Protein AF-A0A944SIB2-F1 (afdb_monomer)

Sequence (89 aa):
MLKVLEEANSQVEALHTYGTIMVICKDLRNSAEEYNGTHNIKQVIEEIEGHAAAMADLIPTWTLPMTQHLGLAHNALRKLSMPTCFNQP

Solvent-accessible surface area (backbone atoms only — not comparable to full-atom values): 4834 Å² total; per-residue (Å²): 110,70,67,61,52,52,54,51,49,54,50,51,54,28,45,52,52,29,53,52,51,54,52,54,47,50,55,49,49,60,61,36,68,78,43,94,58,34,66,53,45,53,53,35,43,52,51,31,50,53,28,34,35,33,60,44,65,74,38,80,86,56,82,65,57,62,71,55,34,52,52,51,26,51,54,30,55,52,44,71,77,36,55,67,30,66,68,40,132

Foldseek 3Di:
DVVVVVVVVQLVVLVVQLVVLVVVLVVQVVVQVVQPQQPLVPVLSVLLNVLSCVSNVNCVVPPDPNVVSVVSNVVSVVCVVDCVNSVHD

Structure (mmCIF, N/CA/C/O backbone):
data_AF-A0A944SIB2-F1
#
_entry.id   AF-A0A944SIB2-F1
#
loop_
_atom_site.group_PDB
_atom_site.id
_atom_site.type_symbol
_atom_site.label_atom_id
_atom_site.label_alt_id
_atom_site.label_comp_id
_atom_site.label_asym_id
_atom_site.label_entity_id
_atom_site.label_seq_id
_atom_site.pdbx_PDB_ins_code
_atom_site.Cartn_x
_atom_site.Cartn_y
_atom_site.Cartn_z
_atom_site.occupancy
_atom_site.B_iso_or_equiv
_atom_site.auth_seq_id
_atom_site.auth_comp_id
_atom_site.auth_asym_id
_atom_site.auth_atom_id
_atom_site.pdbx_PDB_model_num
ATOM 1 N N . MET A 1 1 ? 22.775 -8.725 -21.247 1.00 68.38 1 MET A N 1
ATOM 2 C CA . MET A 1 1 ? 22.304 -9.943 -20.555 1.00 68.38 1 MET A CA 1
ATOM 3 C C . MET A 1 1 ? 22.240 -9.733 -19.044 1.00 68.38 1 MET A C 1
ATOM 5 O O . MET A 1 1 ? 21.137 -9.771 -18.536 1.00 68.38 1 MET A O 1
ATOM 9 N N . LEU A 1 2 ? 23.345 -9.406 -18.354 1.00 73.50 2 LEU A N 1
ATOM 10 C CA . LEU A 1 2 ? 23.343 -9.098 -16.905 1.00 73.50 2 LEU A CA 1
ATOM 11 C C . LEU A 1 2 ? 22.363 -7.977 -16.501 1.00 73.50 2 LEU A C 1
ATOM 13 O O . LEU A 1 2 ? 21.492 -8.226 -15.684 1.00 73.50 2 LEU A O 1
ATOM 17 N N . LYS A 1 3 ? 22.402 -6.813 -17.166 1.00 71.06 3 LYS A N 1
ATOM 18 C CA . LYS A 1 3 ? 21.469 -5.697 -16.888 1.00 71.06 3 LYS A CA 1
ATOM 19 C C . LYS A 1 3 ? 19.983 -6.059 -17.018 1.00 71.06 3 LYS A C 1
ATOM 21 O O . LYS A 1 3 ? 19.178 -5.658 -16.197 1.00 71.06 3 LYS A O 1
ATOM 26 N N . VAL A 1 4 ? 19.636 -6.863 -18.026 1.00 70.44 4 VAL A N 1
ATOM 27 C CA . VAL A 1 4 ? 18.248 -7.306 -18.265 1.00 70.44 4 VAL A CA 1
ATOM 28 C C . VAL A 1 4 ? 17.774 -8.244 -17.151 1.00 70.44 4 VAL A C 1
ATOM 30 O O . VAL A 1 4 ? 16.613 -8.205 -16.763 1.00 70.44 4 VAL A O 1
ATOM 33 N N . LEU A 1 5 ? 18.673 -9.079 -16.621 1.00 67.56 5 LEU A N 1
ATOM 34 C CA . LEU A 1 5 ? 18.376 -9.957 -15.487 1.00 67.56 5 LEU A CA 1
ATOM 35 C C . LEU A 1 5 ? 18.262 -9.170 -14.172 1.00 67.56 5 LEU A C 1
ATOM 37 O O . LEU A 1 5 ? 17.397 -9.483 -13.364 1.00 67.56 5 LEU A O 1
ATOM 41 N N . GLU A 1 6 ? 19.088 -8.139 -13.973 1.00 75.38 6 GLU A N 1
ATOM 42 C CA . GLU A 1 6 ? 19.018 -7.238 -12.811 1.00 75.38 6 GLU A CA 1
ATOM 43 C C . GLU A 1 6 ? 17.715 -6.422 -12.798 1.00 75.38 6 GLU A C 1
ATOM 45 O O . GLU A 1 6 ? 17.039 -6.354 -11.772 1.00 75.38 6 GLU A O 1
ATOM 50 N N . GLU A 1 7 ? 17.323 -5.858 -13.943 1.00 73.00 7 GLU A N 1
ATOM 51 C CA . GLU A 1 7 ? 16.060 -5.128 -14.111 1.00 73.00 7 GLU A CA 1
ATOM 52 C C . GLU A 1 7 ? 14.848 -6.040 -13.881 1.00 73.00 7 GLU A C 1
ATOM 54 O O . GLU A 1 7 ? 13.939 -5.683 -13.131 1.00 73.00 7 GLU A O 1
ATOM 59 N N . ALA A 1 8 ? 14.861 -7.249 -14.453 1.00 69.75 8 ALA A N 1
ATOM 60 C CA . ALA A 1 8 ? 13.799 -8.229 -14.241 1.00 69.75 8 ALA A CA 1
ATOM 61 C C . ALA A 1 8 ? 13.692 -8.660 -12.768 1.00 69.75 8 ALA A C 1
ATOM 63 O O . ALA A 1 8 ? 12.586 -8.784 -12.248 1.00 69.75 8 ALA A O 1
ATOM 64 N N . ASN A 1 9 ? 14.819 -8.853 -12.073 1.00 79.94 9 ASN A N 1
ATOM 65 C CA . ASN A 1 9 ? 14.814 -9.217 -10.656 1.00 79.94 9 ASN A CA 1
ATOM 66 C C . ASN A 1 9 ? 14.262 -8.081 -9.778 1.00 79.94 9 ASN A C 1
ATOM 68 O O . ASN A 1 9 ? 13.410 -8.323 -8.928 1.00 79.94 9 ASN A O 1
ATOM 72 N N . SER A 1 10 ? 14.671 -6.838 -10.052 1.00 81.56 10 SER A N 1
ATOM 73 C CA . SER A 1 10 ? 14.137 -5.639 -9.392 1.00 81.56 10 SER A CA 1
ATOM 74 C C . SER A 1 10 ? 12.618 -5.505 -9.581 1.00 81.56 10 SER A C 1
ATOM 76 O O . SER A 1 10 ? 11.880 -5.227 -8.635 1.00 81.56 10 SER A O 1
ATOM 78 N N . GLN A 1 11 ? 12.116 -5.788 -10.787 1.00 80.94 11 GLN A N 1
ATOM 79 C CA . GLN A 1 11 ? 10.683 -5.745 -11.079 1.00 80.94 11 GLN A CA 1
ATOM 80 C C . GLN A 1 11 ? 9.902 -6.856 -10.357 1.00 80.94 11 GLN A C 1
ATOM 82 O O . GLN A 1 11 ? 8.810 -6.610 -9.842 1.00 80.94 11 GLN A O 1
ATOM 87 N N . VAL A 1 12 ? 10.454 -8.071 -10.278 1.00 85.00 12 VAL A N 1
ATOM 88 C CA . VAL A 1 12 ? 9.849 -9.182 -9.524 1.00 85.00 12 VAL A CA 1
ATOM 89 C C . VAL A 1 12 ? 9.786 -8.861 -8.028 1.00 85.00 12 VAL A C 1
ATOM 91 O O . VAL A 1 12 ? 8.752 -9.089 -7.399 1.00 85.00 12 VAL A O 1
ATOM 94 N N . GLU A 1 13 ? 10.846 -8.286 -7.459 1.00 85.69 13 GLU A N 1
ATOM 95 C CA . GLU A 1 13 ? 10.874 -7.843 -6.059 1.00 85.69 13 GLU A CA 1
ATOM 96 C C . GLU A 1 13 ? 9.843 -6.737 -5.784 1.00 85.69 13 GLU A C 1
ATOM 98 O O . GLU A 1 13 ? 9.140 -6.778 -4.766 1.00 85.69 13 GLU A O 1
ATOM 103 N N . ALA A 1 14 ? 9.684 -5.786 -6.711 1.00 80.81 14 ALA A N 1
ATOM 104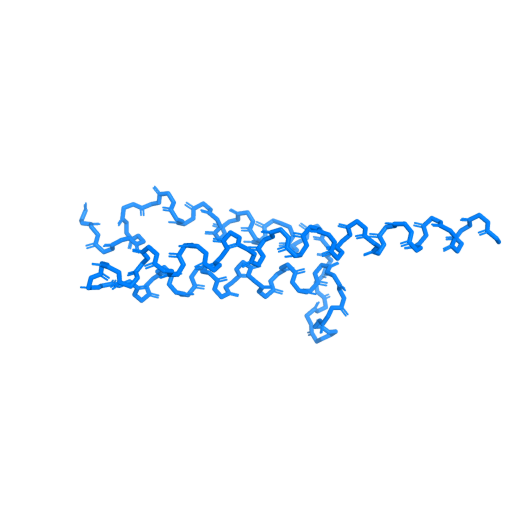 C CA . ALA A 1 14 ? 8.674 -4.735 -6.615 1.00 80.81 14 ALA A CA 1
ATOM 105 C C . ALA A 1 14 ? 7.245 -5.304 -6.663 1.00 80.81 14 ALA A C 1
ATOM 107 O O . ALA A 1 14 ? 6.412 -4.950 -5.826 1.00 80.81 14 ALA A O 1
ATOM 108 N N . LEU A 1 15 ? 6.968 -6.243 -7.574 1.00 84.56 15 LEU A N 1
ATOM 109 C CA . LEU A 1 15 ? 5.672 -6.927 -7.672 1.00 84.56 15 LEU A CA 1
ATOM 110 C C . LEU A 1 15 ? 5.366 -7.778 -6.434 1.00 84.56 15 LEU A C 1
ATOM 112 O O . LEU A 1 15 ? 4.232 -7.780 -5.953 1.00 84.56 15 LEU A O 1
ATOM 116 N N . HIS A 1 16 ? 6.362 -8.475 -5.885 1.00 85.38 16 HIS A N 1
ATOM 117 C CA . HIS A 1 16 ? 6.211 -9.240 -4.646 1.00 85.38 16 HIS A CA 1
ATOM 118 C C . HIS A 1 16 ? 5.906 -8.327 -3.448 1.00 85.38 16 HIS A C 1
ATOM 120 O O . HIS A 1 16 ? 5.012 -8.613 -2.644 1.00 85.38 16 HIS A O 1
ATOM 126 N N . THR A 1 17 ? 6.615 -7.201 -3.349 1.00 82.94 17 THR A N 1
ATOM 127 C CA . THR A 1 17 ? 6.376 -6.178 -2.322 1.00 82.94 17 THR A CA 1
ATOM 128 C C . THR A 1 17 ? 4.968 -5.603 -2.451 1.00 82.94 17 THR A C 1
ATOM 130 O O . THR A 1 17 ? 4.235 -5.547 -1.464 1.00 82.94 17 THR A O 1
ATOM 133 N N . TYR A 1 18 ? 4.553 -5.256 -3.672 1.00 85.06 18 TYR A N 1
ATOM 134 C CA . TYR A 1 18 ? 3.194 -4.811 -3.966 1.00 85.06 18 TYR A CA 1
ATOM 135 C C . TYR A 1 18 ? 2.151 -5.847 -3.533 1.00 85.06 18 TYR A C 1
ATOM 137 O O . TYR A 1 18 ? 1.251 -5.519 -2.765 1.00 85.06 18 TYR A O 1
ATOM 145 N N . GLY A 1 19 ? 2.303 -7.109 -3.944 1.00 85.81 19 GLY A N 1
ATOM 146 C CA . GLY A 1 19 ? 1.388 -8.186 -3.561 1.00 85.81 19 GLY A CA 1
ATOM 147 C C . GLY A 1 19 ? 1.266 -8.345 -2.043 1.00 85.81 19 GLY A C 1
ATOM 148 O O . GLY A 1 19 ? 0.158 -8.456 -1.521 1.00 85.81 19 GLY A O 1
ATOM 149 N N . THR A 1 20 ? 2.387 -8.270 -1.322 1.00 88.06 20 THR A N 1
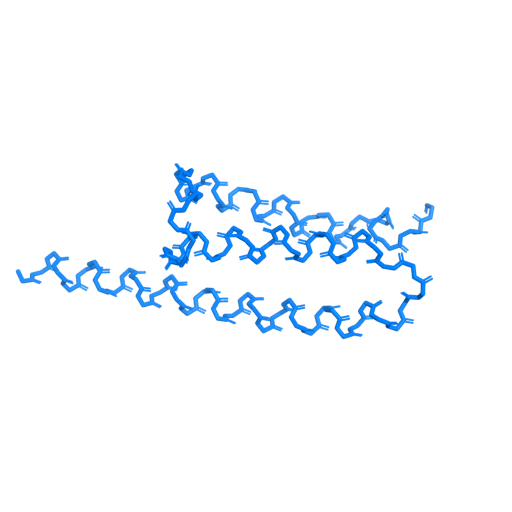ATOM 150 C CA . THR A 1 20 ? 2.410 -8.310 0.150 1.00 88.06 20 THR A CA 1
ATOM 151 C C . THR A 1 20 ? 1.622 -7.145 0.759 1.00 88.06 20 THR A C 1
ATOM 153 O O . THR A 1 20 ? 0.794 -7.355 1.646 1.00 88.06 20 THR A O 1
ATOM 156 N N . ILE A 1 21 ? 1.824 -5.924 0.255 1.00 85.94 21 ILE A N 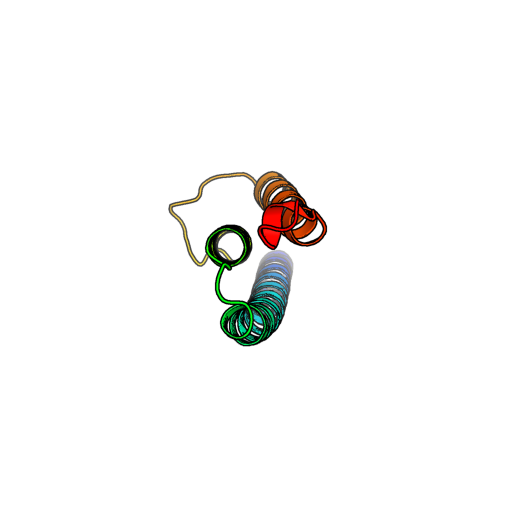1
ATOM 157 C CA . ILE A 1 21 ? 1.096 -4.732 0.711 1.00 85.94 21 ILE A CA 1
ATOM 158 C C . ILE A 1 21 ? -0.409 -4.877 0.456 1.00 85.94 21 ILE A C 1
ATOM 160 O O . ILE A 1 21 ? -1.200 -4.574 1.347 1.00 85.94 21 ILE A O 1
ATOM 164 N N . MET A 1 22 ? -0.811 -5.386 -0.713 1.00 88.00 22 MET A N 1
ATOM 165 C CA . MET A 1 22 ? -2.224 -5.595 -1.050 1.00 88.00 22 MET A CA 1
ATOM 166 C C . MET A 1 22 ? -2.909 -6.596 -0.111 1.00 88.00 22 MET A C 1
ATOM 168 O O . MET A 1 22 ? -4.063 -6.390 0.267 1.00 88.00 22 MET A O 1
ATOM 172 N N . VAL A 1 23 ? -2.210 -7.663 0.298 1.00 90.31 23 VAL A N 1
ATOM 173 C CA . VAL A 1 23 ? -2.728 -8.625 1.288 1.00 90.31 23 VAL A CA 1
ATOM 174 C C . VAL A 1 23 ? -2.949 -7.939 2.636 1.00 90.31 23 VAL A C 1
ATOM 176 O O . VAL A 1 23 ? -4.049 -8.011 3.179 1.00 90.31 23 VAL A O 1
ATOM 179 N N . ILE A 1 24 ? -1.957 -7.192 3.130 1.00 86.25 24 ILE A N 1
ATOM 180 C CA . ILE A 1 24 ? -2.068 -6.461 4.402 1.00 86.25 24 ILE A CA 1
ATOM 181 C C . ILE A 1 24 ? -3.208 -5.433 4.348 1.00 86.25 24 ILE A C 1
ATOM 183 O O . ILE A 1 24 ? -4.013 -5.343 5.272 1.00 86.25 24 ILE A O 1
ATOM 187 N N . CYS A 1 25 ? -3.317 -4.675 3.256 1.00 87.12 25 CYS A N 1
ATOM 188 C CA . CYS A 1 25 ? -4.373 -3.681 3.060 1.00 87.12 25 CYS A CA 1
ATOM 189 C C . CYS A 1 25 ? -5.769 -4.314 3.014 1.00 87.12 25 CYS A C 1
ATOM 191 O O . CYS A 1 25 ? -6.730 -3.745 3.537 1.00 87.12 25 CYS A O 1
ATOM 193 N N . LYS A 1 26 ? -5.898 -5.510 2.430 1.00 88.56 26 LYS A N 1
ATOM 194 C CA . LYS A 1 26 ? -7.139 -6.290 2.460 1.00 88.56 26 LYS A CA 1
ATOM 195 C C . LYS A 1 26 ? -7.529 -6.683 3.880 1.00 88.56 26 LYS A C 1
ATOM 197 O O . LYS A 1 26 ? -8.671 -6.436 4.264 1.00 88.56 26 LYS A O 1
ATOM 202 N N . ASP A 1 27 ? -6.597 -7.228 4.649 1.00 86.19 27 ASP A N 1
ATOM 203 C CA . ASP A 1 27 ? -6.861 -7.628 6.032 1.00 86.19 27 ASP A CA 1
ATOM 204 C C . ASP A 1 27 ? -7.225 -6.415 6.900 1.00 86.19 27 ASP A C 1
ATOM 206 O O . ASP A 1 27 ? -8.179 -6.465 7.675 1.00 86.19 27 ASP A O 1
ATOM 210 N N . LEU A 1 28 ? -6.543 -5.283 6.702 1.00 81.62 28 LEU A N 1
ATOM 211 C CA . LEU A 1 28 ? -6.863 -4.026 7.378 1.00 81.62 28 LEU A CA 1
ATOM 212 C C . LEU A 1 28 ? -8.258 -3.500 7.029 1.00 81.62 28 LEU A C 1
ATOM 214 O O . LEU A 1 28 ? -8.953 -3.040 7.930 1.00 81.62 28 LEU A O 1
ATOM 218 N N . ARG A 1 29 ? -8.693 -3.564 5.760 1.00 85.38 29 ARG A N 1
ATOM 219 C CA . ARG A 1 29 ? -10.062 -3.158 5.389 1.00 85.38 29 ARG A CA 1
ATOM 220 C C . ARG A 1 29 ? -11.109 -4.004 6.095 1.00 85.38 29 ARG A C 1
ATOM 222 O O . ARG A 1 29 ? -12.049 -3.430 6.629 1.00 85.38 29 ARG A O 1
ATOM 229 N N . ASN A 1 30 ? -10.925 -5.324 6.128 1.00 83.81 30 ASN A N 1
ATOM 230 C CA . ASN A 1 30 ? -11.853 -6.226 6.810 1.00 83.81 30 ASN A CA 1
ATOM 231 C C . ASN A 1 30 ? -11.965 -5.859 8.296 1.00 83.81 30 ASN A C 1
ATOM 233 O O . ASN A 1 30 ? -13.066 -5.655 8.795 1.00 83.81 30 ASN A O 1
ATOM 237 N N . SER A 1 31 ? -10.827 -5.663 8.969 1.00 77.81 31 SER A N 1
ATOM 238 C CA . SER A 1 31 ? -10.804 -5.211 10.364 1.00 77.81 31 SER A CA 1
ATOM 239 C C . SER A 1 31 ? -11.441 -3.829 10.538 1.00 77.81 31 SER A C 1
ATOM 241 O O . SER A 1 31 ? -12.089 -3.572 11.541 1.00 77.81 31 SER A O 1
ATOM 243 N N . ALA A 1 32 ? -11.282 -2.920 9.572 1.00 78.00 32 ALA A N 1
ATOM 244 C CA . ALA A 1 32 ? -11.831 -1.569 9.632 1.00 78.00 32 ALA A CA 1
ATOM 245 C C . ALA A 1 32 ? -13.356 -1.519 9.427 1.00 78.00 32 ALA A C 1
ATOM 247 O O . ALA A 1 32 ? -14.005 -0.611 9.942 1.00 78.00 32 ALA A O 1
ATOM 248 N N . GLU A 1 33 ? -13.951 -2.452 8.684 1.00 75.44 33 GLU A N 1
ATOM 249 C CA . GLU A 1 33 ? -15.410 -2.528 8.512 1.00 75.44 33 GLU A CA 1
ATOM 250 C C . GLU A 1 33 ? -16.139 -2.847 9.823 1.00 75.44 33 GLU A C 1
ATOM 252 O O . GLU A 1 33 ? -17.271 -2.406 10.019 1.00 75.44 33 GLU A O 1
ATOM 257 N N . GLU A 1 34 ? -15.468 -3.525 10.756 1.00 70.06 34 GLU A N 1
ATOM 258 C CA . GLU A 1 34 ? -15.989 -3.805 12.098 1.00 70.06 34 GLU A CA 1
ATOM 259 C C . GLU A 1 34 ? -16.088 -2.540 12.972 1.00 70.06 34 GLU A C 1
ATOM 261 O O . GLU A 1 34 ? -16.874 -2.487 13.920 1.00 70.06 34 GLU A O 1
ATOM 266 N N . TYR A 1 35 ? -15.345 -1.482 12.628 1.00 66.12 35 TYR A N 1
ATOM 267 C CA . TYR A 1 35 ? -15.384 -0.194 13.313 1.00 66.12 35 TYR A CA 1
ATOM 268 C C . TYR A 1 35 ? -16.247 0.792 12.512 1.00 66.12 35 TYR A C 1
ATOM 270 O O . TYR A 1 35 ? -15.881 1.273 11.440 1.00 66.12 35 TYR A O 1
ATOM 278 N N . ASN A 1 36 ? -17.424 1.122 13.043 1.00 59.56 36 ASN A N 1
ATOM 279 C CA . ASN A 1 36 ? -18.415 1.982 12.391 1.00 59.56 36 ASN A CA 1
ATOM 280 C C . ASN A 1 36 ? -17.974 3.466 12.431 1.00 59.56 36 ASN A C 1
ATOM 282 O O . ASN A 1 36 ? -18.473 4.264 13.219 1.00 59.56 36 ASN A O 1
ATOM 286 N N . GLY A 1 37 ? -16.950 3.813 11.645 1.00 60.28 37 GLY A N 1
ATOM 287 C CA . GLY A 1 37 ? -16.300 5.130 11.659 1.00 60.28 37 GLY A CA 1
ATOM 288 C C . GLY A 1 37 ? -15.000 5.228 10.851 1.00 60.28 37 GLY A C 1
ATOM 289 O O . GLY A 1 37 ? -14.236 6.162 11.040 1.00 60.28 37 GLY A O 1
ATOM 290 N N . THR A 1 38 ? -14.703 4.295 9.948 1.00 69.62 38 THR A N 1
ATOM 291 C CA . THR A 1 38 ? -13.351 4.082 9.395 1.00 69.62 38 THR A CA 1
ATOM 292 C C . THR A 1 38 ? -13.032 4.785 8.078 1.00 69.62 38 THR A C 1
ATOM 294 O O . THR A 1 38 ? -12.163 4.341 7.328 1.00 69.62 38 THR A O 1
ATOM 297 N N . HIS A 1 39 ? -13.675 5.921 7.790 1.00 69.81 39 HIS A N 1
ATOM 298 C CA . HIS A 1 39 ? -13.369 6.699 6.580 1.00 69.81 39 HIS A CA 1
ATOM 299 C C . HIS A 1 39 ? -11.879 7.085 6.494 1.00 69.81 39 HIS A C 1
ATOM 301 O O . HIS A 1 39 ? -11.275 6.952 5.432 1.00 69.81 39 HIS A O 1
ATOM 307 N N . ASN A 1 40 ? -11.265 7.453 7.625 1.00 79.19 40 ASN A N 1
AT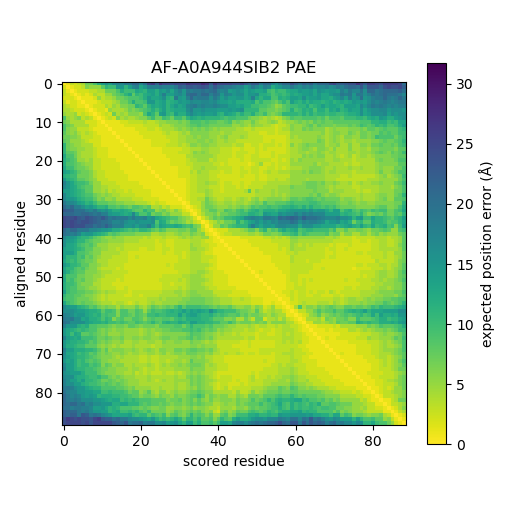OM 308 C CA . ASN A 1 40 ? -9.841 7.797 7.688 1.00 79.19 40 ASN A CA 1
ATOM 309 C C . ASN A 1 40 ? -8.943 6.582 7.396 1.00 79.19 40 ASN A C 1
ATOM 311 O O . ASN A 1 40 ? -7.944 6.716 6.698 1.00 79.19 40 ASN A O 1
ATOM 315 N N . ILE A 1 41 ? -9.323 5.384 7.853 1.00 82.50 41 ILE A N 1
ATOM 316 C CA . ILE A 1 41 ? -8.571 4.148 7.584 1.00 82.50 41 ILE A CA 1
ATOM 317 C C . ILE A 1 41 ? -8.647 3.779 6.103 1.00 82.50 41 ILE A C 1
ATOM 319 O O . ILE A 1 41 ? -7.632 3.424 5.511 1.00 82.50 41 ILE A O 1
ATOM 323 N N . LYS A 1 42 ? -9.830 3.901 5.485 1.00 84.50 42 LYS A N 1
ATOM 324 C CA . LYS A 1 42 ? -10.012 3.619 4.054 1.00 84.50 42 LYS A CA 1
ATOM 325 C C . LYS A 1 42 ? -9.131 4.521 3.187 1.00 84.50 42 LYS A C 1
ATOM 327 O O . LYS A 1 42 ? -8.410 4.001 2.345 1.00 84.50 42 LYS A O 1
ATOM 332 N N . GLN A 1 43 ? -9.099 5.826 3.467 1.00 85.69 43 GLN A N 1
ATOM 333 C CA . GLN A 1 43 ? -8.211 6.759 2.760 1.00 85.69 43 GLN A CA 1
ATOM 334 C C . GLN A 1 43 ? -6.728 6.412 2.941 1.00 85.69 43 GLN A C 1
ATOM 336 O O . GLN A 1 43 ? -5.961 6.443 1.984 1.00 85.69 43 GLN A O 1
ATOM 341 N N . VAL A 1 44 ? -6.311 6.052 4.159 1.00 86.88 44 VAL A N 1
ATOM 342 C CA . VAL A 1 44 ? -4.920 5.655 4.422 1.00 86.88 44 VAL A CA 1
ATOM 343 C C . VAL A 1 44 ? -4.545 4.386 3.655 1.00 86.88 44 VAL A C 1
ATOM 345 O O . VAL A 1 44 ? -3.452 4.312 3.098 1.00 86.88 44 VAL A O 1
ATOM 348 N N . ILE A 1 45 ? -5.447 3.405 3.589 1.00 88.81 45 ILE A N 1
ATOM 349 C CA . ILE A 1 45 ? -5.242 2.186 2.803 1.00 88.81 45 ILE A CA 1
ATOM 350 C C . ILE A 1 45 ? -5.111 2.52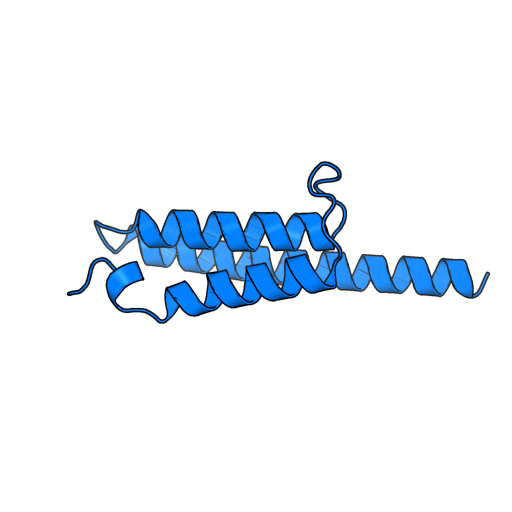2 1.311 1.00 88.81 45 ILE A C 1
ATOM 352 O O . ILE A 1 45 ? -4.166 2.066 0.675 1.00 88.81 45 ILE A O 1
ATOM 356 N N . GLU A 1 46 ? -5.989 3.368 0.769 1.00 89.00 46 GLU A N 1
ATOM 357 C CA . GLU A 1 46 ? -5.932 3.804 -0.634 1.00 89.00 46 GLU A CA 1
ATOM 358 C C . GLU A 1 46 ? -4.608 4.515 -0.977 1.00 89.00 46 GLU A C 1
ATOM 360 O O . GLU A 1 46 ? -4.020 4.253 -2.028 1.00 89.00 46 GLU A O 1
ATOM 365 N N . GLU A 1 47 ? -4.089 5.365 -0.081 1.00 90.06 47 GLU A N 1
ATOM 366 C CA . GLU A 1 47 ? -2.775 6.006 -0.249 1.00 90.06 47 GLU A CA 1
ATOM 367 C C . GLU A 1 47 ? -1.632 4.975 -0.304 1.00 90.06 47 GLU A C 1
ATOM 369 O O . GLU A 1 47 ? -0.754 5.060 -1.169 1.00 90.06 47 GLU A O 1
ATOM 374 N N . ILE A 1 48 ? -1.636 3.993 0.606 1.00 90.06 48 ILE A N 1
ATOM 375 C CA . ILE A 1 48 ? -0.610 2.940 0.665 1.00 90.06 48 ILE A CA 1
ATOM 376 C C . ILE A 1 48 ? -0.626 2.113 -0.627 1.00 90.06 48 ILE A C 1
ATOM 378 O O . ILE A 1 48 ? 0.427 1.883 -1.227 1.00 90.06 48 ILE A O 1
ATOM 382 N N . GLU A 1 49 ? -1.809 1.697 -1.077 1.00 91.00 49 GLU A N 1
ATOM 383 C CA . GLU A 1 49 ? -1.975 0.886 -2.285 1.00 91.00 49 GLU A CA 1
ATOM 384 C C . GLU A 1 49 ? -1.561 1.640 -3.547 1.00 91.00 49 GLU A C 1
ATOM 386 O O . GLU A 1 49 ? -0.861 1.077 -4.390 1.00 91.00 49 GLU A O 1
ATOM 391 N N . GLY A 1 50 ? -1.924 2.921 -3.656 1.00 89.62 50 GLY A N 1
ATOM 392 C CA . GLY A 1 50 ? -1.532 3.764 -4.784 1.00 89.62 50 GLY A CA 1
ATOM 393 C C . GLY A 1 50 ? -0.014 3.904 -4.899 1.00 89.62 50 GLY A C 1
ATOM 394 O O . GLY A 1 50 ? 0.555 3.719 -5.977 1.00 89.62 50 GLY A O 1
ATOM 395 N N . HIS A 1 51 ? 0.672 4.157 -3.782 1.00 89.81 51 HIS A N 1
ATOM 396 C CA . HIS A 1 51 ? 2.132 4.241 -3.775 1.00 89.81 51 HIS A CA 1
ATOM 397 C C . HIS A 1 51 ? 2.810 2.891 -4.031 1.00 89.81 51 HIS A C 1
ATOM 399 O O . HIS A 1 51 ? 3.807 2.849 -4.750 1.00 89.81 51 HIS A O 1
ATOM 405 N N . ALA A 1 52 ? 2.269 1.787 -3.514 1.00 87.06 52 ALA A N 1
ATOM 406 C CA . ALA A 1 52 ? 2.784 0.448 -3.793 1.00 87.06 52 ALA A CA 1
ATOM 407 C C . ALA A 1 52 ? 2.629 0.058 -5.270 1.00 87.06 52 ALA A C 1
ATOM 409 O O . ALA A 1 52 ? 3.560 -0.479 -5.868 1.00 87.06 52 ALA A O 1
ATOM 410 N N . ALA A 1 53 ? 1.482 0.371 -5.874 1.00 89.06 53 ALA A N 1
ATOM 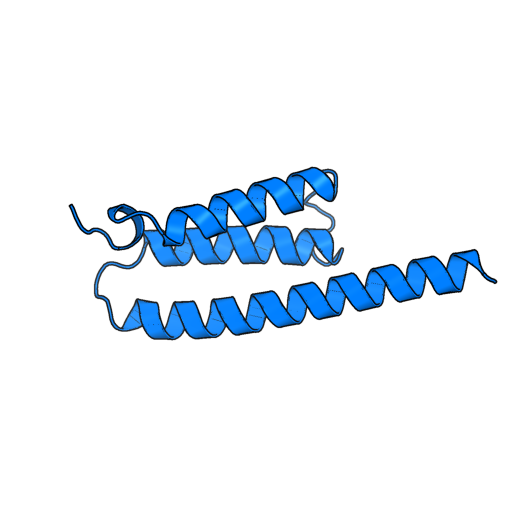411 C CA . ALA A 1 53 ? 1.227 0.122 -7.286 1.00 89.06 53 ALA A CA 1
ATOM 412 C C . ALA A 1 53 ? 2.133 0.973 -8.190 1.00 89.06 53 ALA A C 1
ATOM 414 O O . ALA A 1 53 ? 2.641 0.470 -9.190 1.00 89.06 53 ALA A O 1
ATOM 415 N N . ALA A 1 54 ? 2.396 2.230 -7.819 1.00 88.44 54 ALA A N 1
A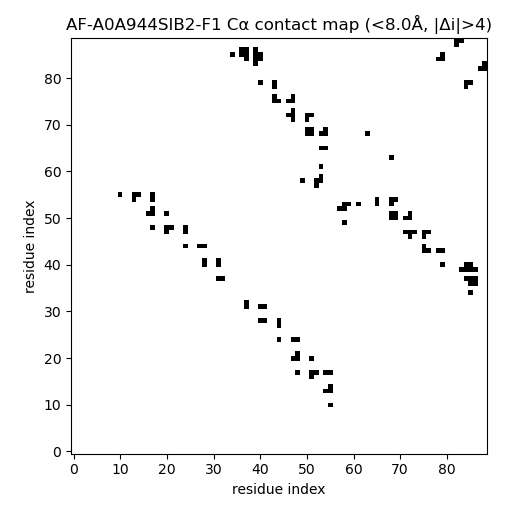TOM 416 C CA . ALA A 1 54 ? 3.355 3.081 -8.522 1.00 88.44 54 ALA A CA 1
ATOM 417 C C . ALA A 1 54 ? 4.796 2.538 -8.428 1.00 88.44 54 ALA A C 1
ATOM 419 O O . ALA A 1 54 ? 5.504 2.510 -9.428 1.00 88.44 54 ALA A O 1
ATOM 420 N N . MET A 1 55 ? 5.223 2.029 -7.261 1.00 84.31 55 MET A N 1
ATOM 421 C CA . MET A 1 55 ? 6.540 1.382 -7.112 1.00 84.31 55 MET A CA 1
ATOM 422 C C . MET A 1 55 ? 6.690 0.118 -7.970 1.00 84.31 55 MET A C 1
ATOM 424 O O . MET A 1 55 ? 7.798 -0.195 -8.395 1.00 84.31 55 MET A O 1
ATOM 428 N N . ALA A 1 56 ? 5.590 -0.592 -8.230 1.00 86.31 56 ALA A N 1
ATOM 429 C CA . ALA A 1 56 ? 5.548 -1.760 -9.106 1.00 86.31 56 ALA A CA 1
ATOM 430 C C . ALA A 1 56 ? 5.301 -1.417 -10.590 1.00 86.31 56 ALA A C 1
ATOM 432 O O . ALA A 1 56 ? 5.064 -2.325 -11.385 1.00 86.31 56 ALA A O 1
ATOM 433 N N . ASP A 1 57 ? 5.339 -0.130 -10.959 1.00 86.12 57 ASP A N 1
ATOM 434 C CA . ASP A 1 57 ? 5.095 0.377 -12.319 1.00 86.12 57 ASP A CA 1
ATOM 435 C C . ASP A 1 57 ? 3.715 -0.014 -12.896 1.00 86.12 57 ASP A C 1
ATOM 437 O O . ASP A 1 57 ? 3.509 -0.126 -14.102 1.00 86.12 57 ASP A O 1
ATOM 441 N N . LEU A 1 58 ? 2.727 -0.227 -12.020 1.00 85.56 58 LEU A N 1
ATOM 442 C CA . LEU A 1 58 ? 1.352 -0.569 -12.405 1.00 85.56 58 LEU A CA 1
ATOM 443 C C . LEU A 1 58 ? 0.496 0.677 -12.677 1.00 85.56 58 LEU A C 1
ATOM 445 O O . LEU A 1 58 ? -0.549 0.583 -13.323 1.00 85.56 58 LEU A O 1
ATOM 449 N N . ILE A 1 59 ? 0.923 1.842 -12.176 1.00 83.94 59 ILE A N 1
ATOM 450 C CA . ILE A 1 59 ? 0.245 3.133 -12.352 1.00 83.94 59 ILE A CA 1
ATOM 451 C C . ILE A 1 59 ? 1.242 4.142 -12.947 1.00 83.94 59 ILE A C 1
ATOM 453 O O . ILE A 1 59 ? 1.817 4.954 -12.221 1.00 83.94 59 ILE A O 1
ATOM 457 N N . PRO A 1 60 ? 1.437 4.138 -14.277 1.00 67.44 60 PRO A N 1
ATOM 458 C CA . PRO A 1 60 ? 2.466 4.950 -14.938 1.00 67.44 60 PRO A CA 1
ATOM 459 C C . PRO A 1 60 ? 2.191 6.464 -14.891 1.00 67.44 60 PRO A C 1
ATOM 461 O O . PRO A 1 60 ? 3.039 7.272 -15.260 1.00 67.44 60 PRO A O 1
ATOM 464 N N . THR A 1 61 ? 1.006 6.879 -14.438 1.00 78.56 61 THR A N 1
ATOM 465 C CA . THR A 1 61 ? 0.642 8.293 -14.269 1.00 78.56 61 THR A CA 1
ATOM 466 C C . THR A 1 61 ? 1.194 8.909 -12.982 1.00 78.56 61 THR A C 1
ATOM 468 O O . THR A 1 61 ? 1.134 10.126 -12.816 1.00 78.56 61 THR A O 1
ATOM 471 N N . TRP A 1 62 ? 1.737 8.101 -12.067 1.00 81.56 62 TRP A N 1
ATOM 472 C CA . TRP A 1 62 ? 2.311 8.553 -10.801 1.00 81.56 62 TRP A CA 1
ATOM 473 C C . TRP A 1 62 ? 3.830 8.654 -10.944 1.00 81.56 62 TRP A C 1
ATOM 475 O O . TRP A 1 62 ? 4.574 7.743 -10.611 1.00 81.56 62 TRP A O 1
ATOM 485 N N . THR A 1 63 ? 4.296 9.777 -11.493 1.00 82.19 63 THR A N 1
ATOM 486 C CA . THR A 1 63 ? 5.680 9.948 -11.970 1.00 82.19 63 THR A CA 1
ATOM 487 C C . THR A 1 63 ? 6.673 10.391 -10.888 1.00 82.19 63 THR A C 1
ATOM 489 O O . THR A 1 63 ? 7.643 11.089 -11.196 1.00 82.19 63 THR A O 1
ATOM 492 N N . LEU A 1 64 ? 6.432 10.076 -9.610 1.00 84.75 64 LEU A N 1
ATOM 493 C CA . LEU A 1 64 ? 7.385 10.434 -8.557 1.00 84.75 64 LEU A CA 1
ATOM 494 C C . LEU A 1 64 ? 8.559 9.442 -8.550 1.00 84.75 64 LEU A C 1
ATOM 496 O O . LEU A 1 64 ? 8.395 8.273 -8.900 1.00 84.75 64 LEU A O 1
ATOM 500 N N . PRO A 1 65 ? 9.755 9.862 -8.107 1.00 84.44 65 PRO A N 1
ATOM 501 C CA . PRO A 1 65 ? 10.839 8.929 -7.831 1.00 84.44 65 PRO A CA 1
ATOM 502 C C . PRO A 1 65 ? 10.400 7.827 -6.855 1.00 84.44 65 PRO A C 1
ATOM 504 O O . PRO A 1 65 ? 9.711 8.107 -5.871 1.00 84.44 65 PRO A O 1
ATOM 507 N N . MET A 1 66 ? 10.873 6.593 -7.057 1.00 81.38 66 MET A N 1
ATOM 508 C CA . MET A 1 66 ? 10.563 5.444 -6.187 1.00 81.38 66 MET A CA 1
ATOM 509 C C . MET A 1 66 ? 10.818 5.739 -4.697 1.00 81.38 66 MET A C 1
ATOM 511 O O . MET A 1 66 ? 10.020 5.368 -3.839 1.00 81.38 66 MET A O 1
ATOM 515 N N . THR A 1 67 ? 11.883 6.479 -4.376 1.00 82.12 67 THR A N 1
ATOM 516 C CA . THR A 1 67 ? 12.202 6.894 -2.999 1.00 82.12 67 THR A CA 1
ATOM 517 C C . THR A 1 67 ? 11.145 7.813 -2.383 1.00 82.12 67 THR A C 1
ATOM 519 O O . THR A 1 67 ? 10.903 7.748 -1.178 1.00 82.12 67 THR A O 1
ATOM 522 N N . GLN A 1 68 ? 10.480 8.645 -3.190 1.00 86.88 68 GLN A N 1
ATOM 523 C CA . GLN A 1 68 ? 9.370 9.476 -2.729 1.00 86.88 68 GLN A CA 1
ATOM 524 C C . GLN A 1 68 ? 8.110 8.641 -2.513 1.00 86.88 68 GLN A C 1
ATOM 526 O O . GLN A 1 68 ? 7.461 8.808 -1.484 1.00 86.88 68 GLN A O 1
ATOM 531 N N . HIS A 1 69 ? 7.797 7.705 -3.415 1.00 86.69 69 HIS A N 1
ATOM 532 C CA . HIS A 1 69 ? 6.690 6.767 -3.205 1.00 86.69 69 HIS A CA 1
ATOM 533 C C . HIS A 1 69 ? 6.859 5.955 -1.919 1.00 86.69 69 HIS A C 1
ATOM 535 O O . HIS A 1 69 ? 5.918 5.863 -1.135 1.00 86.69 69 HIS A O 1
ATOM 541 N N . LEU A 1 70 ? 8.071 5.470 -1.640 1.00 81.81 70 LEU A N 1
ATOM 542 C CA . LEU A 1 70 ? 8.382 4.778 -0.391 1.00 81.81 70 LEU A CA 1
ATOM 543 C C . LEU A 1 70 ? 8.173 5.677 0.839 1.00 81.81 70 LEU A C 1
ATOM 545 O O . LEU A 1 70 ? 7.568 5.257 1.825 1.00 81.81 70 LEU A O 1
ATO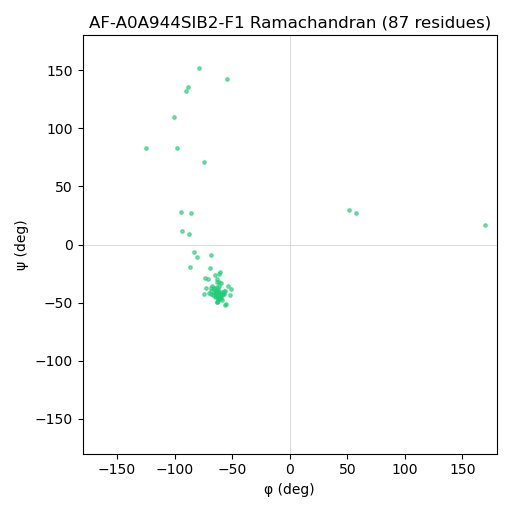M 549 N N . GLY A 1 71 ? 8.652 6.923 0.789 1.00 84.62 71 GLY A N 1
ATOM 550 C CA . GLY A 1 71 ? 8.465 7.885 1.876 1.00 84.62 71 GLY A CA 1
ATOM 551 C C . GLY A 1 71 ? 6.991 8.202 2.141 1.00 84.62 71 GLY A C 1
ATOM 552 O O . GLY A 1 71 ? 6.563 8.254 3.294 1.00 84.62 71 GLY A O 1
ATOM 553 N N . LEU A 1 72 ? 6.196 8.369 1.083 1.00 87.81 72 LEU A N 1
ATOM 554 C CA . LEU A 1 72 ? 4.765 8.645 1.190 1.00 87.81 72 LEU A CA 1
ATOM 555 C C . LEU A 1 72 ? 3.977 7.427 1.692 1.00 87.81 72 LEU A C 1
ATOM 557 O O . LEU A 1 72 ? 3.149 7.585 2.587 1.00 87.81 72 LEU A O 1
ATOM 561 N N . ALA A 1 73 ? 4.293 6.217 1.218 1.00 84.75 73 ALA A N 1
ATOM 562 C CA . ALA A 1 73 ? 3.706 4.976 1.727 1.00 84.75 73 ALA A CA 1
ATOM 563 C C . ALA A 1 73 ? 3.995 4.779 3.226 1.00 84.75 73 ALA A C 1
ATOM 565 O O . ALA A 1 73 ? 3.086 4.476 3.998 1.00 84.75 73 ALA A O 1
ATOM 566 N N . HIS A 1 74 ? 5.234 5.025 3.672 1.00 84.56 74 HIS A N 1
ATOM 567 C CA . HIS A 1 74 ? 5.579 4.993 5.098 1.00 84.56 74 HIS A CA 1
ATOM 568 C C . HIS A 1 74 ? 4.818 6.041 5.914 1.00 84.56 74 HIS A C 1
ATOM 570 O O . HIS A 1 74 ? 4.347 5.749 7.015 1.00 84.56 74 HIS A O 1
ATOM 576 N N . ASN A 1 75 ? 4.675 7.258 5.388 1.00 86.88 75 ASN A N 1
ATOM 577 C CA . ASN A 1 75 ? 3.907 8.305 6.056 1.00 86.88 75 ASN A CA 1
ATOM 578 C C . ASN A 1 75 ? 2.430 7.920 6.193 1.00 86.88 75 ASN A C 1
ATOM 580 O O . ASN A 1 75 ? 1.856 8.147 7.258 1.00 86.88 75 ASN A O 1
ATOM 584 N N . ALA A 1 76 ? 1.840 7.315 5.159 1.00 87.44 76 ALA A N 1
ATOM 585 C CA . ALA A 1 76 ? 0.476 6.801 5.192 1.00 87.44 76 ALA A CA 1
ATOM 586 C C . ALA A 1 76 ? 0.331 5.675 6.230 1.00 87.44 76 ALA A C 1
ATOM 588 O O . ALA A 1 76 ? -0.505 5.778 7.123 1.00 87.44 76 ALA A O 1
ATOM 589 N N . LEU A 1 77 ? 1.225 4.680 6.226 1.00 82.94 77 LEU A N 1
ATOM 590 C CA . LEU A 1 77 ? 1.284 3.626 7.252 1.00 82.94 77 LEU A CA 1
ATOM 591 C C . LEU A 1 77 ? 1.336 4.194 8.673 1.00 82.94 77 LEU A C 1
ATOM 593 O O . LEU A 1 77 ? 0.613 3.735 9.554 1.00 82.94 77 LEU A O 1
ATOM 597 N N . ARG A 1 78 ? 2.141 5.237 8.905 1.00 84.50 78 ARG A N 1
ATOM 598 C CA . ARG A 1 78 ? 2.234 5.870 10.226 1.00 84.50 78 ARG A CA 1
ATOM 599 C C . ARG A 1 78 ? 0.897 6.459 10.680 1.00 84.50 78 ARG A C 1
ATOM 601 O O . ARG A 1 78 ? 0.619 6.428 11.878 1.00 84.50 78 ARG A O 1
ATOM 608 N N . LYS A 1 79 ? 0.049 6.941 9.763 1.00 84.94 79 LYS A N 1
ATOM 609 C CA . LYS A 1 79 ? -1.298 7.431 10.102 1.00 84.94 79 LYS A CA 1
ATOM 610 C C . LYS A 1 79 ? -2.144 6.333 10.755 1.00 84.94 79 LYS A C 1
ATOM 612 O O . LYS A 1 79 ? -2.879 6.656 11.675 1.00 84.94 79 LYS A O 1
ATOM 617 N N . LEU A 1 80 ? -1.983 5.052 10.393 1.00 78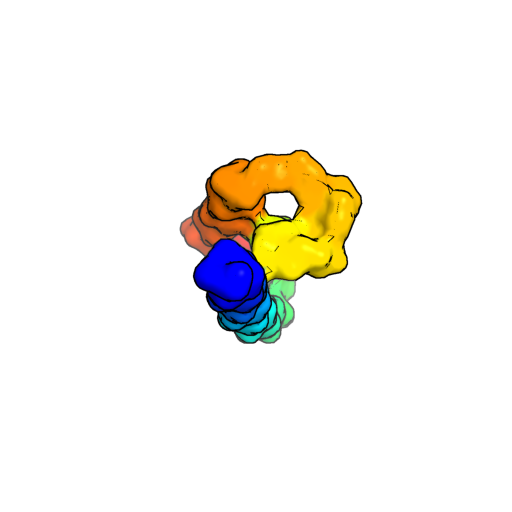.38 80 LEU A N 1
ATOM 618 C CA . LEU A 1 80 ? -2.690 3.936 11.052 1.00 78.38 80 LEU A CA 1
ATOM 619 C C . LEU A 1 80 ? -2.364 3.806 12.544 1.00 78.38 80 LEU A C 1
ATOM 621 O O . LEU A 1 80 ? -3.175 3.286 13.292 1.00 78.38 80 LEU A O 1
ATOM 625 N N . SER A 1 81 ? -1.200 4.276 12.995 1.00 78.94 81 SER A N 1
ATOM 626 C CA . SER A 1 81 ? -0.845 4.258 14.422 1.00 78.94 81 SER A CA 1
ATOM 627 C C . SER A 1 81 ? -1.406 5.446 15.214 1.00 78.94 81 SER A C 1
ATOM 629 O O . SER A 1 81 ? -1.258 5.497 16.433 1.00 78.94 81 SER A O 1
ATOM 631 N N . MET A 1 82 ? -2.032 6.418 14.542 1.00 80.12 82 MET A N 1
ATOM 632 C CA . MET A 1 82 ? -2.567 7.612 15.190 1.00 80.12 82 MET A CA 1
ATOM 633 C C . MET A 1 82 ? -4.009 7.373 15.670 1.00 80.12 82 MET A C 1
ATOM 635 O O . MET A 1 82 ? -4.823 6.883 14.884 1.00 80.12 82 MET A O 1
ATOM 639 N N . PRO A 1 83 ? -4.375 7.787 16.901 1.00 71.00 83 PRO A N 1
ATOM 640 C CA . PRO A 1 83 ? -5.749 7.667 17.417 1.00 71.00 83 PRO A CA 1
ATOM 641 C C . PRO A 1 83 ? -6.803 8.296 16.491 1.00 71.00 83 PRO A C 1
ATOM 643 O O . PRO A 1 83 ? -7.877 7.736 16.264 1.00 71.00 83 PRO A O 1
ATOM 646 N N . THR A 1 84 ? -6.435 9.406 15.844 1.00 71.94 84 THR A N 1
ATOM 647 C CA . THR A 1 84 ? -7.265 10.130 14.871 1.00 71.94 84 THR A CA 1
ATOM 648 C C . THR A 1 84 ? -7.657 9.290 13.651 1.00 71.94 84 THR A C 1
ATOM 650 O O . THR A 1 84 ? -8.675 9.561 13.014 1.00 71.94 84 THR A O 1
ATOM 653 N N . CYS A 1 85 ? -6.897 8.244 13.322 1.00 73.75 85 CYS A N 1
ATOM 654 C CA . CYS A 1 85 ? -7.211 7.346 12.213 1.00 73.75 85 CYS A CA 1
ATOM 655 C C . CYS A 1 85 ? -8.424 6.456 12.513 1.00 73.75 85 CYS A C 1
ATOM 657 O O . CYS A 1 85 ? -9.199 6.135 11.617 1.00 73.75 85 CYS A O 1
ATOM 659 N N . PHE A 1 86 ? -8.651 6.136 13.786 1.00 69.44 86 PHE A N 1
ATOM 660 C CA . PHE A 1 86 ? -9.802 5.356 14.243 1.00 69.44 86 PHE A CA 1
ATOM 661 C C . PHE A 1 86 ? -10.976 6.234 14.689 1.00 69.44 86 PHE A C 1
ATOM 663 O O . PHE A 1 86 ? -11.904 5.729 15.318 1.00 69.44 86 PHE A O 1
ATOM 670 N N . ASN A 1 87 ? -10.940 7.543 14.401 1.00 65.38 87 ASN A N 1
ATOM 671 C CA . ASN A 1 87 ? -11.883 8.520 14.956 1.00 65.38 87 ASN A CA 1
ATOM 672 C C . ASN A 1 87 ? -11.981 8.443 16.495 1.00 65.38 87 ASN A C 1
ATOM 674 O O . ASN A 1 87 ? -13.024 8.737 17.078 1.00 65.38 87 ASN A O 1
ATOM 678 N N . GLN A 1 88 ? -10.886 8.046 17.153 1.00 56.28 88 GLN A N 1
ATOM 679 C CA . GLN A 1 88 ? -10.755 8.079 18.604 1.00 56.28 88 GLN A CA 1
ATOM 680 C C . GLN A 1 88 ? -10.167 9.446 19.007 1.00 56.28 88 GLN A C 1
ATOM 682 O O . GLN A 1 88 ? -9.213 9.886 18.355 1.00 56.28 88 GLN A O 1
ATOM 687 N N . PRO A 1 89 ? -10.756 10.145 19.999 1.00 55.66 89 PRO A N 1
ATOM 688 C CA . PRO A 1 89 ? -10.248 11.428 20.489 1.00 55.66 89 PRO A CA 1
ATOM 689 C C . PRO A 1 89 ? -8.849 11.321 21.108 1.00 55.66 89 PRO A C 1
ATOM 691 O O . PRO A 1 89 ? -8.517 10.249 21.665 1.00 55.66 89 PRO A O 1
#

Nearest PDB structures (foldseek):
  3ety-assembly1_A  TM=4.133E-01  e=7.133E+00  Fusobacterium nucleatum
  9bia-assembly1_C  TM=3.658E-01  e=8.982E+00  Mus musculus

Secondary structure (DSSP, 8-state):
-HHHHHHHHHHHHHHHHHHHHHHHHHHHHHHHHTSTTTHHHHHHHHHHHHHHHHHTTS-TT--S-HHHHHHHHHHHHHHHTSGGGGT--

pLDDT: mean 80.56, std 8.26, range [55.66, 91.0]

Radius of gyration: 15.15 Å; Cα contacts (8 Å, |Δi|>4): 75; chains: 1; bounding box: 42×21×41 Å

Mean predicted aligned error: 6.7 Å